Protein AF-A0A7S4VN23-F1 (afdb_monomer_lite)

Structure (mmCIF, N/CA/C/O backbone):
data_AF-A0A7S4VN23-F1
#
_entry.id   AF-A0A7S4VN23-F1
#
loop_
_atom_site.group_PDB
_atom_site.id
_atom_site.type_symbol
_atom_site.label_atom_id
_atom_site.label_alt_id
_atom_site.label_comp_id
_atom_site.label_asym_id
_atom_site.label_entity_id
_atom_site.label_seq_id
_atom_site.pdbx_PDB_ins_code
_atom_site.Cartn_x
_atom_site.Cartn_y
_atom_site.Cartn_z
_atom_site.occupancy
_atom_site.B_iso_or_equiv
_atom_site.auth_seq_id
_atom_site.auth_comp_id
_atom_site.auth_asym_id
_atom_site.auth_atom_id
_atom_site.pdbx_PDB_model_num
ATOM 1 N N . HIS A 1 1 ? -3.206 -2.787 9.529 1.00 93.19 1 HIS A N 1
ATOM 2 C CA . HIS A 1 1 ? -1.953 -3.122 8.823 1.00 93.19 1 HIS A CA 1
ATOM 3 C C . HIS A 1 1 ? -1.214 -1.859 8.397 1.00 93.19 1 HIS A C 1
ATOM 5 O O . HIS A 1 1 ? -1.849 -0.900 7.975 1.00 93.19 1 HIS A O 1
ATOM 11 N N . VAL A 1 2 ? 0.120 -1.856 8.470 1.00 95.44 2 VAL A N 1
ATOM 12 C CA . VAL A 1 2 ? 0.943 -0.719 8.017 1.00 95.44 2 VAL A CA 1
ATOM 13 C C . VAL A 1 2 ? 1.210 -0.847 6.513 1.00 95.44 2 VAL A C 1
ATOM 15 O O . VAL A 1 2 ? 2.013 -1.675 6.068 1.00 95.44 2 VAL A O 1
ATOM 18 N N . SER A 1 3 ? 0.503 -0.036 5.733 1.00 95.56 3 SER A N 1
ATOM 19 C CA . SER A 1 3 ? 0.653 0.114 4.287 1.00 95.56 3 SER A CA 1
ATOM 20 C C . SER A 1 3 ? 1.644 1.245 3.959 1.00 95.56 3 SER A C 1
ATOM 22 O O . SER A 1 3 ? 2.632 1.420 4.673 1.00 95.56 3 SER A O 1
ATOM 24 N N . SER A 1 4 ? 1.449 1.972 2.859 1.00 94.44 4 SER A N 1
ATOM 25 C CA . SER A 1 4 ? 2.257 3.131 2.470 1.00 94.44 4 SER A CA 1
ATOM 26 C C . SER A 1 4 ? 1.556 3.983 1.415 1.00 94.44 4 SER A C 1
ATOM 28 O O . SER A 1 4 ? 0.766 3.456 0.638 1.00 94.44 4 SER A O 1
ATOM 30 N N . GLY A 1 5 ? 1.944 5.258 1.311 1.00 91.19 5 GLY A N 1
ATOM 31 C CA . GLY A 1 5 ? 1.615 6.114 0.165 1.00 91.19 5 GLY A CA 1
ATOM 32 C C . GLY A 1 5 ? 2.134 5.582 -1.180 1.00 91.19 5 GLY A C 1
ATOM 33 O O . GLY A 1 5 ? 1.598 5.938 -2.221 1.00 91.19 5 GLY A O 1
ATOM 34 N N . GLY A 1 6 ? 3.096 4.651 -1.179 1.00 92.44 6 GLY A N 1
ATOM 35 C CA . GLY A 1 6 ? 3.499 3.943 -2.397 1.00 92.44 6 GLY A CA 1
ATOM 36 C C . GLY A 1 6 ? 2.406 3.041 -2.992 1.00 92.44 6 GLY A C 1
ATOM 37 O O . GLY A 1 6 ? 2.458 2.752 -4.183 1.00 92.44 6 GLY A O 1
ATOM 38 N N . ALA A 1 7 ? 1.414 2.606 -2.200 1.00 94.81 7 ALA A N 1
ATOM 39 C CA . ALA A 1 7 ? 0.288 1.816 -2.701 1.00 94.81 7 ALA A CA 1
ATOM 40 C C . ALA A 1 7 ? -0.607 2.617 -3.662 1.00 94.81 7 ALA A C 1
ATOM 42 O O . ALA A 1 7 ? -0.754 2.176 -4.800 1.00 94.81 7 ALA A O 1
ATOM 43 N N . PRO A 1 8 ? -1.180 3.776 -3.275 1.00 93.94 8 PRO A N 1
ATOM 44 C CA . PRO A 1 8 ? -1.987 4.563 -4.202 1.00 93.94 8 PRO A CA 1
ATOM 45 C C . PRO A 1 8 ? -1.192 5.060 -5.416 1.00 93.94 8 PRO A C 1
ATOM 47 O O . PRO A 1 8 ? -1.705 4.979 -6.526 1.00 93.94 8 PRO A O 1
ATOM 50 N N . ALA A 1 9 ? 0.075 5.459 -5.247 1.00 92.12 9 ALA A N 1
ATOM 51 C CA . ALA A 1 9 ? 0.931 5.855 -6.372 1.00 92.12 9 ALA A CA 1
ATOM 52 C C . ALA A 1 9 ? 1.136 4.716 -7.390 1.00 92.12 9 ALA A C 1
ATOM 54 O O . ALA A 1 9 ? 1.092 4.926 -8.600 1.00 92.12 9 ALA A O 1
ATOM 55 N N . CYS A 1 10 ? 1.318 3.485 -6.901 1.00 94.69 10 CYS A N 1
ATOM 56 C CA . CYS A 1 10 ? 1.370 2.290 -7.740 1.00 94.69 10 CYS A CA 1
ATOM 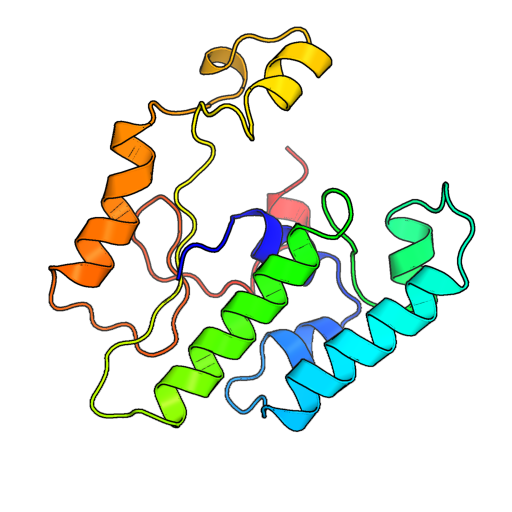57 C C . CYS A 1 10 ? 0.041 2.069 -8.477 1.00 94.69 10 CYS A C 1
ATOM 59 O O . CYS A 1 10 ? 0.034 1.941 -9.699 1.00 94.69 10 CYS A O 1
ATOM 61 N N . VAL A 1 11 ? -1.087 2.062 -7.757 1.00 95.44 11 VAL A N 1
ATOM 62 C CA . VAL A 1 11 ? -2.402 1.773 -8.353 1.00 95.44 11 VAL A CA 1
ATOM 63 C C . VAL A 1 11 ? -2.815 2.821 -9.384 1.00 95.44 11 VAL A C 1
ATOM 65 O O . VAL A 1 11 ? -3.386 2.453 -10.410 1.00 95.44 11 VAL A O 1
ATOM 68 N N . ALA A 1 12 ? -2.495 4.095 -9.153 1.00 94.06 12 ALA A N 1
ATOM 69 C CA . ALA A 1 12 ? -2.780 5.176 -10.090 1.00 94.06 12 ALA A CA 1
ATOM 70 C C . ALA A 1 12 ? -2.130 4.928 -11.464 1.00 94.06 12 ALA A C 1
ATOM 72 O O . ALA A 1 12 ? -2.778 5.106 -12.493 1.00 94.06 12 ALA A O 1
ATOM 73 N N . ARG A 1 13 ? -0.884 4.432 -11.478 1.00 94.38 13 ARG A N 1
ATOM 74 C CA . ARG A 1 13 ? -0.113 4.141 -12.701 1.00 94.38 13 ARG A CA 1
ATOM 75 C C . ARG A 1 13 ? -0.432 2.786 -13.345 1.00 94.38 13 ARG A C 1
ATOM 77 O O . ARG A 1 13 ? 0.056 2.501 -14.437 1.00 94.38 13 ARG A O 1
ATOM 84 N N . CYS A 1 14 ? -1.214 1.927 -12.692 1.00 95.62 14 CYS A N 1
ATOM 85 C CA . CYS A 1 14 ? -1.623 0.647 -13.265 1.00 95.62 14 CYS A CA 1
ATOM 86 C C . CYS A 1 14 ? -2.530 0.837 -14.491 1.00 95.62 14 CYS A C 1
ATOM 88 O O . CYS A 1 14 ? -3.317 1.780 -14.581 1.00 95.62 14 CYS A O 1
ATOM 90 N N . ARG A 1 15 ? -2.502 -0.139 -15.407 1.00 96.06 15 ARG A N 1
ATOM 91 C CA . ARG A 1 15 ? -3.466 -0.233 -16.511 1.00 96.06 15 ARG A CA 1
ATOM 92 C C . ARG A 1 15 ? -4.897 -0.308 -15.960 1.00 96.06 15 ARG A C 1
ATOM 94 O O . ARG A 1 15 ? -5.124 -0.860 -14.883 1.00 96.06 15 ARG A O 1
ATOM 101 N N . GLY A 1 16 ? -5.869 0.218 -16.707 1.00 94.38 16 GLY A N 1
ATOM 102 C CA . GLY A 1 16 ? -7.249 0.395 -16.234 1.00 94.38 16 GLY A CA 1
ATOM 103 C C . GLY A 1 16 ? -7.927 -0.869 -15.686 1.00 94.38 16 GLY A C 1
ATOM 104 O O . GLY A 1 16 ? -8.614 -0.798 -14.674 1.00 94.38 16 GLY A O 1
ATOM 105 N N . ASP A 1 17 ? -7.689 -2.037 -16.285 1.00 95.12 17 ASP A N 1
ATOM 106 C CA . ASP A 1 17 ? -8.192 -3.330 -15.794 1.00 95.12 17 ASP A CA 1
ATOM 107 C C . ASP A 1 17 ? -7.562 -3.737 -14.452 1.00 95.12 17 ASP A C 1
ATOM 109 O O . ASP A 1 17 ? -8.260 -4.199 -13.550 1.00 95.12 17 ASP A O 1
ATOM 113 N N . ARG A 1 18 ? -6.251 -3.525 -14.286 1.00 96.00 18 ARG A N 1
ATOM 114 C CA . ARG A 1 18 ? -5.539 -3.790 -13.028 1.00 96.00 18 ARG A CA 1
ATOM 115 C C . ARG A 1 18 ? -5.956 -2.813 -11.940 1.00 96.00 18 ARG A C 1
ATOM 117 O O . ARG A 1 18 ? -6.185 -3.240 -10.812 1.00 96.00 18 ARG A O 1
ATOM 124 N N . ARG A 1 19 ? -6.115 -1.532 -12.278 1.00 95.44 19 ARG A N 1
ATOM 125 C CA . ARG A 1 19 ? -6.642 -0.508 -11.367 1.00 95.44 19 ARG A CA 1
ATOM 126 C C . ARG A 1 19 ? -8.056 -0.859 -10.902 1.00 95.44 19 ARG A C 1
ATOM 128 O O . ARG A 1 19 ? -8.312 -0.855 -9.702 1.00 95.44 19 ARG A O 1
ATOM 135 N N . ALA A 1 20 ? -8.940 -1.243 -11.825 1.00 94.50 20 ALA A N 1
ATOM 136 C CA . ALA A 1 20 ? -10.299 -1.674 -11.500 1.00 94.50 20 ALA A CA 1
ATOM 137 C C . ALA A 1 20 ? -10.319 -2.926 -10.609 1.00 94.50 20 ALA A C 1
ATOM 139 O O . ALA A 1 20 ? -11.102 -2.999 -9.664 1.00 94.50 20 ALA A O 1
ATOM 140 N N . LEU A 1 21 ? -9.437 -3.897 -10.869 1.00 95.62 21 LEU A N 1
ATOM 141 C CA . LEU A 1 21 ? -9.306 -5.088 -10.031 1.00 95.62 21 LEU A CA 1
ATOM 142 C C . LEU A 1 21 ? -8.829 -4.734 -8.614 1.00 95.62 21 LEU A C 1
ATOM 144 O O . LEU A 1 21 ? -9.443 -5.169 -7.643 1.00 95.62 21 LEU A O 1
ATOM 148 N N . LEU A 1 22 ? -7.764 -3.937 -8.493 1.00 95.56 22 LEU A N 1
ATOM 149 C CA . LEU A 1 22 ? -7.171 -3.532 -7.211 1.00 95.56 22 LEU A CA 1
ATOM 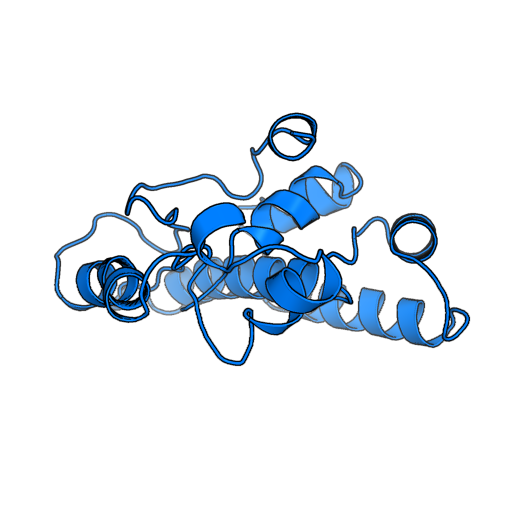150 C C . LEU A 1 22 ? -8.095 -2.617 -6.390 1.00 95.56 22 LEU A C 1
ATOM 152 O O . LEU A 1 22 ? -8.024 -2.630 -5.165 1.00 95.56 22 LEU A O 1
ATOM 156 N N . GLY A 1 23 ? -8.976 -1.859 -7.049 1.00 93.69 23 GLY A N 1
ATOM 157 C CA . GLY A 1 23 ? -10.015 -1.047 -6.410 1.00 93.69 23 GLY A CA 1
ATOM 158 C C . GLY A 1 23 ? -11.330 -1.781 -6.136 1.00 93.69 23 GLY A C 1
ATOM 159 O O . GLY A 1 23 ? -12.269 -1.177 -5.624 1.00 93.69 23 GLY A O 1
ATOM 160 N N . SER A 1 24 ? -11.445 -3.066 -6.486 1.00 93.69 24 SER A N 1
ATOM 161 C CA . SER A 1 24 ? -12.714 -3.783 -6.367 1.00 93.69 24 SER A CA 1
ATOM 162 C C . SER A 1 24 ? -13.081 -4.080 -4.911 1.00 93.69 24 SER A C 1
ATOM 164 O O . SER A 1 24 ? -12.372 -4.791 -4.193 1.00 93.69 24 SER A O 1
ATOM 166 N N . ALA A 1 25 ? -14.268 -3.620 -4.506 1.00 87.94 25 ALA A N 1
ATOM 167 C CA . ALA A 1 25 ? -14.856 -3.908 -3.199 1.00 87.94 25 ALA A CA 1
ATOM 168 C C . ALA A 1 25 ? -15.206 -5.393 -2.993 1.00 87.94 25 ALA A C 1
ATOM 170 O O . ALA A 1 25 ? -15.397 -5.803 -1.850 1.00 87.94 25 ALA A O 1
ATOM 171 N N . ASP A 1 26 ? -15.235 -6.198 -4.062 1.00 90.81 26 ASP A N 1
ATOM 172 C CA . ASP A 1 26 ? -15.570 -7.631 -4.047 1.00 90.81 26 ASP A CA 1
ATOM 173 C C . ASP A 1 26 ? -14.365 -8.535 -4.342 1.00 90.81 26 ASP A C 1
ATOM 175 O O . ASP A 1 26 ? -14.505 -9.751 -4.499 1.00 90.81 26 ASP A O 1
ATOM 179 N N . LEU A 1 27 ? -13.159 -7.962 -4.392 1.00 93.75 27 LEU A N 1
ATOM 180 C CA . LEU A 1 27 ? -11.937 -8.686 -4.725 1.00 93.75 27 LEU A CA 1
ATOM 181 C C . LEU A 1 27 ? -11.707 -9.886 -3.795 1.00 93.75 27 LEU A C 1
ATOM 183 O O . LEU A 1 27 ? -11.611 -9.733 -2.575 1.00 93.75 27 LEU A O 1
ATOM 187 N N . ARG A 1 28 ? -11.613 -11.090 -4.356 1.00 96.50 28 ARG A N 1
ATOM 188 C CA . ARG A 1 28 ? -11.484 -12.344 -3.602 1.00 96.50 28 ARG A CA 1
ATOM 189 C C . ARG A 1 28 ? -10.028 -12.769 -3.407 1.00 96.50 28 ARG A C 1
ATOM 191 O O . ARG A 1 28 ? -9.138 -12.340 -4.136 1.00 96.50 28 ARG A O 1
ATOM 198 N N . TRP A 1 29 ? -9.795 -13.675 -2.454 1.00 97.50 29 TRP A N 1
ATOM 199 C CA . TRP A 1 29 ? -8.458 -14.206 -2.168 1.00 97.50 29 TRP A CA 1
ATOM 200 C C . TRP A 1 29 ? -7.782 -14.836 -3.390 1.00 97.50 29 TRP A C 1
ATOM 202 O O . TRP A 1 29 ? -6.632 -14.516 -3.665 1.00 97.50 29 TRP A O 1
ATOM 212 N N . ASP A 1 30 ? -8.497 -15.663 -4.159 1.00 98.00 30 ASP A N 1
ATOM 213 C CA . ASP A 1 30 ? -7.981 -16.292 -5.383 1.00 98.00 30 ASP A CA 1
ATOM 214 C C . ASP A 1 30 ? -7.504 -15.258 -6.411 1.00 98.00 30 ASP A C 1
ATOM 216 O O . ASP A 1 30 ? -6.524 -15.491 -7.113 1.00 98.00 30 ASP A O 1
ATOM 220 N N . GLN A 1 31 ? -8.148 -14.091 -6.461 1.00 97.88 31 GLN A N 1
ATOM 221 C CA . GLN A 1 31 ? -7.764 -12.997 -7.350 1.00 97.88 31 GLN A CA 1
ATOM 222 C C . GLN A 1 31 ? -6.544 -12.228 -6.827 1.00 97.88 31 GLN A C 1
ATOM 224 O O . GLN A 1 31 ? -5.657 -11.907 -7.613 1.00 97.88 31 GLN A O 1
ATOM 229 N N . ILE A 1 32 ? -6.467 -11.961 -5.516 1.00 97.94 32 ILE A N 1
ATOM 230 C CA . ILE A 1 32 ? -5.306 -11.306 -4.877 1.00 97.94 32 ILE A CA 1
ATOM 231 C C . ILE A 1 32 ? -4.054 -12.169 -5.060 1.00 97.94 32 ILE A C 1
ATOM 233 O O . ILE A 1 32 ? -3.018 -11.710 -5.539 1.00 97.94 32 ILE A O 1
ATOM 237 N N . ASP A 1 33 ? -4.172 -13.438 -4.688 1.00 98.25 33 ASP A N 1
ATOM 238 C CA . ASP A 1 33 ? -3.107 -14.432 -4.723 1.00 98.25 33 ASP A CA 1
ATOM 239 C C . ASP A 1 33 ? -2.727 -14.797 -6.169 1.00 98.25 33 ASP A C 1
ATOM 241 O O . ASP A 1 33 ? -1.547 -14.900 -6.510 1.00 98.25 33 ASP A O 1
ATOM 245 N N . GLY A 1 34 ? -3.721 -14.903 -7.056 1.00 98.19 34 GLY A N 1
ATOM 246 C CA . GLY A 1 34 ? -3.520 -15.067 -8.494 1.00 98.19 34 GLY A CA 1
ATOM 247 C C . GLY A 1 34 ? -2.717 -13.920 -9.106 1.00 98.19 34 GLY A C 1
ATOM 248 O O . GLY A 1 34 ? -1.700 -14.174 -9.748 1.00 98.19 34 GLY A O 1
ATOM 249 N N . LEU A 1 35 ? -3.109 -12.668 -8.838 1.00 97.81 35 LEU A N 1
ATOM 250 C CA . LEU A 1 35 ? -2.400 -11.482 -9.328 1.00 97.81 35 LEU A CA 1
ATOM 251 C C . LEU A 1 35 ? -0.960 -11.424 -8.801 1.00 97.81 35 LEU A C 1
ATOM 253 O O . LEU A 1 35 ? -0.034 -11.147 -9.561 1.00 97.81 35 LEU A O 1
ATOM 257 N N . ALA A 1 36 ? -0.748 -11.725 -7.516 1.00 97.88 36 ALA A N 1
ATOM 258 C CA . ALA A 1 36 ? 0.586 -11.746 -6.921 1.00 97.88 36 ALA A CA 1
ATOM 259 C C . ALA A 1 36 ? 1.512 -12.764 -7.609 1.00 97.88 36 ALA A C 1
ATOM 261 O O . ALA A 1 36 ? 2.669 -12.454 -7.904 1.00 97.88 36 ALA A O 1
ATOM 262 N N . ARG A 1 37 ? 1.009 -13.974 -7.893 1.00 98.25 37 ARG A N 1
ATOM 263 C CA . ARG A 1 37 ? 1.775 -15.008 -8.605 1.00 98.25 37 ARG A CA 1
ATOM 264 C C . ARG A 1 37 ? 2.024 -14.649 -10.061 1.00 98.25 37 ARG A C 1
ATOM 266 O O . ARG A 1 37 ? 3.140 -14.847 -10.530 1.00 98.25 37 ARG A O 1
ATOM 273 N N . GLU A 1 38 ? 1.009 -14.132 -10.747 1.00 97.56 38 GLU A N 1
ATOM 274 C CA . GLU A 1 38 ? 1.099 -13.701 -12.143 1.00 97.56 38 GLU A CA 1
ATOM 275 C C . GLU A 1 38 ? 2.200 -12.647 -12.314 1.00 97.56 38 GLU A C 1
ATOM 277 O O . GLU A 1 38 ? 3.134 -12.845 -13.091 1.00 97.56 38 GLU A O 1
ATOM 282 N N . VAL A 1 39 ? 2.140 -11.567 -11.527 1.00 96.94 39 VAL A N 1
ATOM 283 C CA . VAL A 1 39 ? 3.123 -10.476 -11.587 1.00 96.94 39 VAL A CA 1
ATOM 284 C C . VAL A 1 39 ? 4.512 -10.978 -11.202 1.00 96.94 39 VAL A C 1
ATOM 286 O O . VAL A 1 39 ? 5.478 -10.685 -11.902 1.00 96.94 39 VAL A O 1
ATOM 289 N N . ARG A 1 40 ? 4.636 -11.783 -10.136 1.00 96.31 40 ARG A N 1
ATOM 290 C CA . ARG A 1 40 ? 5.927 -12.361 -9.733 1.00 96.31 40 ARG A CA 1
ATOM 291 C C . ARG A 1 40 ? 6.547 -13.201 -10.849 1.00 96.31 40 ARG A C 1
ATOM 293 O O . ARG A 1 40 ? 7.736 -13.050 -11.114 1.00 96.31 40 ARG A O 1
ATOM 300 N N . ALA A 1 41 ? 5.766 -14.080 -11.474 1.00 97.50 41 ALA A N 1
ATOM 301 C CA . ALA A 1 41 ? 6.250 -14.935 -12.550 1.00 97.50 41 ALA A CA 1
ATOM 302 C C . ALA A 1 41 ? 6.713 -14.100 -13.751 1.00 97.50 41 ALA A C 1
ATOM 304 O O . ALA A 1 41 ? 7.789 -14.352 -14.282 1.00 97.50 41 ALA A O 1
ATOM 305 N N . ALA A 1 42 ? 5.953 -13.069 -14.127 1.00 96.56 42 ALA A N 1
ATOM 306 C CA . ALA A 1 42 ? 6.326 -12.168 -15.212 1.00 96.56 42 ALA A CA 1
ATOM 307 C C . ALA A 1 42 ? 7.618 -11.393 -14.904 1.00 96.56 42 ALA A C 1
ATOM 309 O O . ALA A 1 42 ? 8.538 -11.400 -15.719 1.00 96.56 42 ALA A O 1
ATOM 310 N N . VAL A 1 43 ? 7.741 -10.803 -13.709 1.00 95.19 43 VAL A N 1
ATOM 311 C CA . VAL A 1 43 ? 8.950 -10.068 -13.293 1.00 95.19 43 VAL A CA 1
ATOM 312 C C . VAL A 1 43 ? 10.192 -10.965 -13.308 1.00 95.19 43 VAL A C 1
ATOM 314 O O . VAL A 1 43 ? 11.260 -10.518 -13.703 1.00 95.19 43 VAL A O 1
ATOM 317 N N . GLN A 1 44 ? 10.064 -12.249 -12.960 1.00 95.62 44 GLN A N 1
ATOM 318 C CA . GLN A 1 44 ? 11.178 -13.207 -13.017 1.00 95.62 44 GLN A CA 1
ATOM 319 C C . GLN A 1 44 ? 11.669 -13.519 -14.440 1.00 95.62 44 GLN A C 1
ATOM 321 O O . GLN A 1 44 ? 12.761 -14.064 -14.589 1.00 95.62 44 GLN A O 1
ATOM 326 N N . THR A 1 45 ? 10.878 -13.209 -15.470 1.00 97.38 45 THR A N 1
ATOM 327 C CA . THR A 1 45 ? 11.290 -13.360 -16.878 1.00 97.38 45 THR A CA 1
ATOM 328 C C . THR A 1 45 ? 11.950 -12.111 -17.452 1.00 97.38 45 THR A C 1
ATOM 330 O O . THR A 1 45 ? 12.537 -12.177 -18.531 1.00 97.38 45 THR A O 1
ATOM 333 N N . LEU A 1 46 ? 11.859 -10.981 -16.748 1.00 96.19 46 LEU A N 1
ATOM 334 C CA . LEU A 1 46 ? 12.453 -9.726 -17.183 1.00 96.19 46 LEU A CA 1
ATOM 335 C C . LEU A 1 46 ? 13.960 -9.685 -16.875 1.00 96.19 46 LEU A C 1
ATOM 337 O O . LEU A 1 46 ? 14.432 -10.388 -15.974 1.00 96.19 46 LEU A O 1
ATOM 341 N N . PRO A 1 47 ? 14.729 -8.855 -17.604 1.00 96.06 47 PRO A N 1
ATOM 342 C CA . PRO A 1 47 ? 16.104 -8.537 -17.239 1.00 96.06 47 PRO A CA 1
ATOM 343 C C . PRO A 1 47 ? 16.214 -8.050 -15.788 1.00 96.06 47 PRO A C 1
ATOM 345 O O . PRO A 1 47 ? 15.306 -7.408 -15.265 1.00 96.06 47 PRO A O 1
ATOM 348 N N . ALA A 1 48 ? 17.341 -8.334 -15.131 1.00 90.75 48 ALA A N 1
ATOM 349 C CA . ALA A 1 48 ? 17.553 -7.964 -13.728 1.00 90.75 48 ALA A CA 1
ATOM 350 C C . ALA A 1 48 ? 17.558 -6.440 -13.486 1.00 90.75 48 ALA A C 1
ATOM 352 O O . ALA A 1 48 ? 17.347 -5.997 -12.359 1.00 90.75 48 ALA A O 1
ATOM 353 N N . ASP A 1 49 ? 17.811 -5.661 -14.534 1.00 92.06 49 ASP A N 1
ATOM 354 C CA . ASP A 1 49 ? 17.816 -4.200 -14.576 1.00 92.06 49 ASP A CA 1
ATOM 355 C C . ASP A 1 49 ? 16.535 -3.609 -15.189 1.00 92.06 49 ASP A C 1
ATOM 357 O O . ASP A 1 49 ? 16.499 -2.417 -15.488 1.00 92.06 49 ASP A O 1
ATOM 361 N N . ALA A 1 50 ? 15.484 -4.418 -15.368 1.00 93.06 50 ALA A N 1
ATOM 362 C CA . ALA A 1 50 ? 14.193 -3.935 -15.838 1.00 93.06 50 ALA A CA 1
ATOM 363 C C . ALA A 1 50 ? 13.639 -2.845 -14.910 1.00 93.06 50 ALA A C 1
ATOM 365 O O . ALA A 1 50 ? 13.565 -3.012 -13.689 1.00 93.06 50 ALA A O 1
ATOM 366 N N . ASP A 1 51 ? 13.232 -1.734 -15.514 1.00 93.50 51 ASP A N 1
ATOM 367 C CA . ASP A 1 51 ? 12.621 -0.611 -14.821 1.00 93.50 51 ASP A CA 1
ATOM 368 C C . ASP A 1 51 ? 11.107 -0.807 -14.619 1.00 93.50 51 ASP A C 1
ATOM 370 O O . ASP A 1 51 ? 10.494 -1.790 -15.049 1.00 93.50 51 ASP A O 1
ATOM 374 N N . ASP A 1 52 ? 10.491 0.146 -13.920 1.00 92.12 52 ASP A N 1
ATOM 375 C CA . ASP A 1 52 ? 9.058 0.129 -13.626 1.00 92.12 52 ASP A CA 1
ATOM 376 C C . ASP A 1 52 ? 8.194 0.116 -14.903 1.00 92.12 52 ASP A C 1
ATOM 378 O O . ASP A 1 52 ? 7.116 -0.483 -14.890 1.00 92.12 52 ASP A O 1
ATOM 382 N N . ASP A 1 53 ? 8.657 0.732 -15.996 1.00 94.94 53 ASP A N 1
ATOM 383 C CA . ASP A 1 53 ? 7.917 0.805 -17.259 1.00 94.94 53 ASP A CA 1
ATOM 384 C C . ASP A 1 53 ? 7.940 -0.542 -17.993 1.00 94.94 53 ASP A C 1
ATOM 386 O O . ASP A 1 53 ? 6.913 -0.977 -18.521 1.00 94.94 53 ASP A O 1
ATOM 390 N N . ALA A 1 54 ? 9.063 -1.264 -17.952 1.00 96.19 54 ALA A N 1
ATOM 391 C CA . ALA A 1 54 ? 9.150 -2.635 -18.448 1.00 96.19 54 ALA A CA 1
ATOM 392 C C . ALA A 1 54 ? 8.213 -3.581 -17.675 1.00 96.19 54 ALA A C 1
ATOM 394 O O . ALA A 1 54 ? 7.508 -4.397 -18.281 1.00 96.19 54 ALA A O 1
ATOM 395 N N . VAL A 1 55 ? 8.145 -3.451 -16.343 1.00 96.44 55 VAL A N 1
ATOM 396 C CA . VAL A 1 55 ? 7.207 -4.235 -15.518 1.00 96.44 55 VAL A CA 1
ATOM 397 C C . VAL A 1 55 ? 5.755 -3.872 -15.836 1.00 96.44 55 VAL A C 1
ATOM 399 O O . VAL A 1 55 ? 4.915 -4.768 -15.990 1.00 96.44 55 VAL A O 1
ATOM 402 N N . LEU A 1 56 ? 5.454 -2.579 -15.983 1.00 96.81 56 LEU A N 1
ATOM 403 C CA . LEU A 1 56 ? 4.124 -2.096 -16.349 1.00 96.81 56 LEU A CA 1
ATOM 404 C C . LEU A 1 56 ? 3.697 -2.627 -17.721 1.00 96.81 56 LEU A C 1
ATOM 406 O O . LEU A 1 56 ? 2.576 -3.119 -17.858 1.00 96.81 56 LEU A O 1
ATOM 410 N N . ALA A 1 57 ? 4.583 -2.596 -18.716 1.00 97.06 57 ALA A N 1
ATOM 411 C CA . ALA A 1 57 ? 4.313 -3.131 -20.046 1.00 97.06 57 ALA A CA 1
ATOM 412 C C . ALA A 1 57 ? 4.038 -4.644 -20.014 1.00 97.06 57 ALA A C 1
ATOM 414 O O . ALA A 1 57 ? 3.100 -5.117 -20.659 1.00 97.06 57 ALA A O 1
ATOM 415 N N . ALA A 1 58 ? 4.811 -5.400 -19.228 1.00 96.94 58 ALA A N 1
ATOM 416 C CA . ALA A 1 58 ? 4.680 -6.853 -19.139 1.00 96.94 58 ALA A CA 1
ATOM 417 C C . ALA A 1 58 ? 3.433 -7.312 -18.364 1.00 96.94 58 ALA A C 1
ATOM 419 O O . ALA A 1 58 ? 2.849 -8.347 -18.684 1.00 96.94 58 ALA A O 1
ATOM 420 N N . THR A 1 59 ? 3.018 -6.568 -17.335 1.00 97.00 59 THR A N 1
ATOM 421 C CA . THR A 1 59 ? 2.016 -7.047 -16.360 1.00 97.00 59 THR A CA 1
ATOM 422 C C . THR A 1 59 ? 0.738 -6.208 -16.312 1.00 97.00 59 THR A C 1
ATOM 424 O O . THR A 1 59 ? -0.321 -6.690 -15.893 1.00 97.00 59 THR A O 1
ATOM 427 N N . GLY A 1 60 ? 0.803 -4.954 -16.759 1.00 97.19 60 GLY A N 1
ATOM 428 C CA . GLY A 1 60 ? -0.217 -3.931 -16.529 1.00 97.19 60 GLY A CA 1
ATOM 429 C C . GLY A 1 60 ? -0.197 -3.344 -15.112 1.00 97.19 60 GLY A C 1
ATOM 430 O O . GLY A 1 60 ? -1.060 -2.530 -14.791 1.00 97.19 60 GLY A O 1
ATOM 431 N N . VAL A 1 61 ? 0.748 -3.751 -14.263 1.00 96.62 61 VAL A N 1
ATOM 432 C CA . VAL A 1 61 ? 0.901 -3.287 -12.882 1.00 96.62 61 VAL A CA 1
ATOM 433 C C . VAL A 1 61 ? 2.156 -2.428 -12.778 1.00 96.62 61 VAL A C 1
ATOM 435 O O . VAL A 1 61 ? 3.234 -2.861 -13.175 1.00 96.62 61 VAL A O 1
ATOM 438 N N . ALA A 1 62 ? 2.036 -1.228 -12.212 1.00 94.81 62 ALA A N 1
ATOM 439 C CA . ALA A 1 62 ? 3.211 -0.432 -11.882 1.00 94.81 62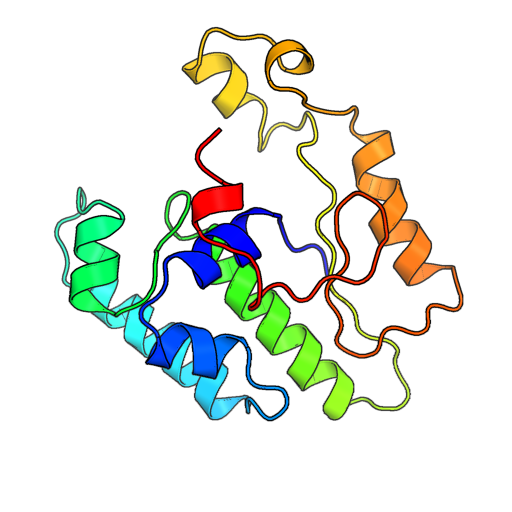 ALA A CA 1
ATOM 440 C C . ALA A 1 62 ? 3.970 -1.093 -10.723 1.00 94.81 62 ALA A C 1
ATOM 442 O O . ALA A 1 62 ? 3.369 -1.456 -9.712 1.00 94.81 62 ALA A O 1
ATOM 443 N N . TRP A 1 63 ? 5.287 -1.251 -10.848 1.00 91.69 63 TRP A N 1
ATOM 444 C CA . TRP A 1 63 ? 6.076 -1.966 -9.843 1.00 91.69 63 TRP A CA 1
ATOM 445 C C . TRP A 1 63 ? 6.232 -1.147 -8.555 1.00 91.69 63 TRP A C 1
ATOM 447 O O . TRP A 1 63 ? 5.859 -1.607 -7.469 1.00 91.69 63 TRP A O 1
ATOM 457 N N . GLY A 1 64 ? 6.689 0.103 -8.691 1.00 87.56 64 GLY A N 1
ATOM 458 C CA . GLY A 1 64 ? 6.732 1.113 -7.641 1.00 87.56 64 GLY A CA 1
ATOM 459 C C . GLY A 1 64 ? 7.805 0.842 -6.590 1.00 87.56 64 GLY A C 1
ATOM 460 O O . GLY A 1 64 ? 7.662 -0.065 -5.768 1.00 87.56 64 GLY A O 1
ATOM 461 N N . LEU A 1 65 ? 8.852 1.675 -6.556 1.00 85.62 65 LEU A N 1
ATOM 462 C CA . LEU A 1 65 ? 9.954 1.590 -5.580 1.00 85.62 65 LEU A CA 1
ATOM 463 C C . LEU A 1 65 ? 10.524 0.160 -5.460 1.00 85.62 65 LEU A C 1
ATOM 465 O O . LEU A 1 65 ? 10.707 -0.357 -4.358 1.00 85.62 65 LEU A O 1
ATOM 469 N N . GLY A 1 66 ? 10.741 -0.513 -6.595 1.00 88.50 66 GLY A N 1
ATOM 470 C CA . GLY A 1 66 ? 11.258 -1.886 -6.615 1.00 88.50 66 GLY A CA 1
ATOM 471 C C . GLY A 1 66 ? 10.264 -2.938 -6.107 1.00 88.50 66 GLY A C 1
ATOM 472 O O . GLY A 1 66 ? 10.666 -3.897 -5.450 1.00 88.50 66 GLY A O 1
ATOM 473 N N . GLY A 1 67 ? 8.966 -2.758 -6.371 1.00 93.62 67 GLY A N 1
ATOM 474 C CA . GLY A 1 67 ? 7.903 -3.707 -6.008 1.00 93.62 67 GLY A CA 1
ATOM 475 C C . GLY A 1 67 ? 7.267 -3.440 -4.647 1.00 93.62 67 GLY A C 1
ATOM 476 O O . GLY A 1 67 ? 6.284 -4.088 -4.267 1.00 93.62 67 GLY A O 1
ATOM 477 N N . TYR A 1 68 ? 7.796 -2.468 -3.903 1.00 94.50 68 TYR A N 1
ATOM 478 C CA . TYR A 1 68 ? 7.236 -2.041 -2.629 1.00 94.50 68 TYR A CA 1
ATOM 479 C C . TYR A 1 68 ? 5.823 -1.468 -2.803 1.00 94.50 68 TYR A C 1
ATOM 481 O O . TYR A 1 68 ? 4.922 -1.841 -2.051 1.00 94.50 68 TYR A O 1
ATOM 489 N N . GLY A 1 69 ? 5.603 -0.623 -3.816 1.00 95.69 69 GLY A N 1
ATOM 490 C CA . GLY A 1 69 ? 4.294 -0.034 -4.110 1.00 95.69 69 GLY A CA 1
ATOM 491 C C . GLY A 1 69 ? 3.236 -1.102 -4.378 1.00 95.69 69 GLY A C 1
ATOM 492 O O . GLY A 1 69 ? 2.212 -1.147 -3.689 1.00 95.69 69 GLY A O 1
ATOM 493 N N . PHE A 1 70 ? 3.536 -2.035 -5.285 1.00 97.25 70 PHE A N 1
ATOM 494 C CA . PHE A 1 70 ? 2.644 -3.151 -5.594 1.00 97.25 70 PHE A CA 1
ATOM 495 C C . PHE A 1 70 ? 2.364 -4.047 -4.378 1.00 97.25 70 PHE A C 1
ATOM 497 O O . PHE A 1 70 ? 1.213 -4.384 -4.096 1.00 97.25 70 PHE A O 1
ATOM 504 N N . THR A 1 71 ? 3.392 -4.373 -3.590 1.00 97.31 71 THR A N 1
ATOM 505 C CA . THR A 1 71 ? 3.228 -5.172 -2.364 1.00 97.31 71 THR A CA 1
ATOM 506 C C . THR A 1 71 ? 2.284 -4.491 -1.369 1.00 97.31 71 THR A C 1
ATOM 508 O O . THR A 1 71 ? 1.446 -5.146 -0.745 1.00 97.31 71 THR A O 1
ATOM 511 N N . LYS A 1 72 ? 2.376 -3.163 -1.223 1.00 97.50 72 LYS A N 1
ATOM 512 C CA . LYS A 1 72 ? 1.479 -2.399 -0.346 1.00 97.50 72 LYS A CA 1
ATOM 513 C C . LYS A 1 72 ? 0.058 -2.282 -0.916 1.00 97.50 72 LYS A C 1
ATOM 515 O O . LYS A 1 72 ? -0.894 -2.323 -0.138 1.00 97.50 72 LYS A O 1
ATOM 520 N N . ALA A 1 73 ? -0.108 -2.228 -2.238 1.00 97.25 73 ALA A N 1
ATOM 521 C CA . ALA A 1 73 ? -1.424 -2.303 -2.879 1.00 97.25 73 ALA A CA 1
ATOM 522 C C . ALA A 1 73 ? -2.109 -3.661 -2.628 1.00 97.25 73 ALA A C 1
ATOM 524 O O . ALA A 1 73 ? -3.276 -3.703 -2.231 1.00 97.25 73 ALA A O 1
ATOM 525 N N . LEU A 1 74 ? -1.371 -4.772 -2.749 1.00 97.81 74 LEU A N 1
ATOM 526 C CA . LEU A 1 74 ? -1.873 -6.104 -2.390 1.00 97.81 74 LEU A CA 1
ATOM 527 C C . LEU A 1 74 ? -2.223 -6.212 -0.899 1.00 97.81 74 LEU A C 1
ATOM 529 O O . LEU A 1 74 ? -3.222 -6.836 -0.547 1.00 97.81 74 LEU A O 1
ATOM 533 N N . LEU A 1 75 ? -1.452 -5.575 -0.012 1.00 97.81 75 LEU A N 1
ATOM 534 C CA . LEU A 1 75 ? -1.768 -5.530 1.419 1.00 97.81 75 LEU A CA 1
ATOM 535 C C . LEU A 1 75 ? -3.089 -4.793 1.701 1.00 97.81 75 LEU A C 1
ATOM 537 O O . LEU A 1 75 ? -3.850 -5.217 2.575 1.00 97.81 75 LEU A O 1
ATOM 541 N N . ASN A 1 76 ? -3.389 -3.719 0.965 1.00 97.50 76 ASN A N 1
ATOM 542 C CA . ASN A 1 76 ? -4.679 -3.029 1.067 1.00 97.50 76 ASN A CA 1
ATOM 543 C C . ASN A 1 76 ? -5.826 -3.942 0.604 1.00 97.50 76 ASN A C 1
ATOM 545 O O . ASN A 1 76 ? -6.814 -4.097 1.320 1.00 97.50 76 ASN A O 1
ATOM 549 N N . CYS A 1 77 ? -5.648 -4.635 -0.524 1.00 97.69 77 CYS A N 1
ATOM 550 C CA . CYS A 1 77 ? -6.599 -5.631 -1.023 1.00 97.69 77 CYS A CA 1
ATOM 551 C C . CYS A 1 77 ? -6.857 -6.747 0.002 1.00 97.69 77 CYS A C 1
ATOM 553 O O . CYS A 1 77 ? -8.001 -7.091 0.302 1.00 97.69 77 CYS A O 1
ATOM 555 N N . TYR A 1 78 ? -5.785 -7.284 0.589 1.00 97.62 78 TYR A N 1
ATOM 556 C CA . TYR A 1 78 ? -5.859 -8.304 1.630 1.00 97.62 78 TYR A CA 1
ATOM 557 C C . TYR A 1 78 ? -6.582 -7.800 2.881 1.00 97.62 78 TYR A C 1
ATOM 559 O O . TYR A 1 78 ? -7.381 -8.525 3.464 1.00 97.62 78 TYR A O 1
ATOM 567 N N . THR A 1 79 ? -6.347 -6.547 3.274 1.00 97.19 79 THR A N 1
ATOM 568 C CA . THR A 1 79 ? -7.035 -5.906 4.404 1.00 97.19 79 THR A CA 1
ATOM 569 C C . THR A 1 79 ? -8.545 -5.852 4.168 1.00 97.19 79 THR A C 1
ATOM 571 O O . THR A 1 79 ? -9.307 -6.264 5.044 1.00 97.19 79 THR A O 1
ATOM 574 N N . ALA A 1 80 ? -8.976 -5.409 2.983 1.00 96.19 80 ALA A N 1
ATOM 575 C CA . ALA A 1 80 ? -10.388 -5.363 2.613 1.00 96.19 80 ALA A CA 1
ATOM 576 C C . ALA A 1 80 ? -11.021 -6.762 2.603 1.00 96.19 80 ALA A C 1
ATOM 578 O O . ALA A 1 80 ? -12.088 -6.976 3.180 1.00 96.19 80 ALA A O 1
ATOM 579 N N . TRP A 1 81 ? -10.335 -7.746 2.015 1.00 97.44 81 TRP A N 1
ATOM 580 C CA . TRP A 1 81 ? -10.794 -9.133 2.021 1.00 97.44 81 TRP A CA 1
ATOM 581 C C . TRP A 1 81 ? -10.917 -9.701 3.444 1.00 97.44 81 TRP A C 1
ATOM 583 O O . TRP A 1 81 ? -11.956 -10.275 3.782 1.00 97.44 81 TRP A O 1
ATOM 593 N N . LEU A 1 82 ? -9.896 -9.507 4.288 1.00 96.81 82 LEU A N 1
ATOM 594 C CA . LEU A 1 82 ? -9.841 -10.037 5.652 1.00 96.81 82 LEU A CA 1
ATOM 595 C C . LEU A 1 82 ? -10.937 -9.440 6.537 1.00 96.81 82 LEU A C 1
ATOM 597 O O . LEU A 1 82 ? -11.545 -10.168 7.321 1.00 96.81 82 LEU A O 1
ATOM 601 N N . GLN A 1 83 ? -11.243 -8.149 6.375 1.00 96.19 83 GLN A N 1
ATOM 602 C CA . GLN A 1 83 ? -12.386 -7.530 7.046 1.00 96.19 83 GLN A CA 1
ATOM 603 C C . GLN A 1 83 ? -13.689 -8.287 6.758 1.00 96.19 8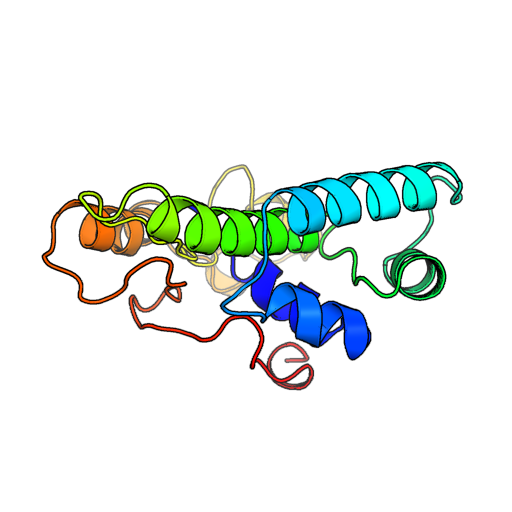3 GLN A C 1
ATOM 605 O O . GLN A 1 83 ? -14.478 -8.518 7.674 1.00 96.19 83 GLN A O 1
ATOM 610 N N . ARG A 1 84 ? -13.931 -8.674 5.497 1.00 96.00 84 ARG A N 1
ATOM 611 C CA . ARG A 1 84 ? -15.154 -9.405 5.121 1.00 96.00 84 ARG A CA 1
ATOM 612 C C . ARG A 1 84 ? -15.177 -10.824 5.689 1.00 96.00 84 ARG A C 1
ATOM 614 O O . ARG A 1 84 ? -16.254 -11.332 5.977 1.00 96.00 84 ARG A O 1
ATOM 621 N N . GLN A 1 85 ? -14.011 -11.449 5.870 1.00 97.19 85 GLN A N 1
ATOM 622 C CA . GLN A 1 85 ? -13.911 -12.785 6.474 1.00 97.19 85 GLN A CA 1
ATOM 623 C C . GLN A 1 85 ? -14.089 -12.767 7.995 1.00 97.19 85 GLN A C 1
ATOM 625 O O . GLN A 1 85 ? -14.480 -13.775 8.578 1.00 97.19 85 GLN A O 1
ATOM 630 N N . SER A 1 86 ? -13.838 -11.620 8.628 1.00 95.31 86 SER A N 1
ATOM 631 C CA . SER A 1 86 ? -13.890 -11.460 10.080 1.00 95.31 86 SER A CA 1
ATOM 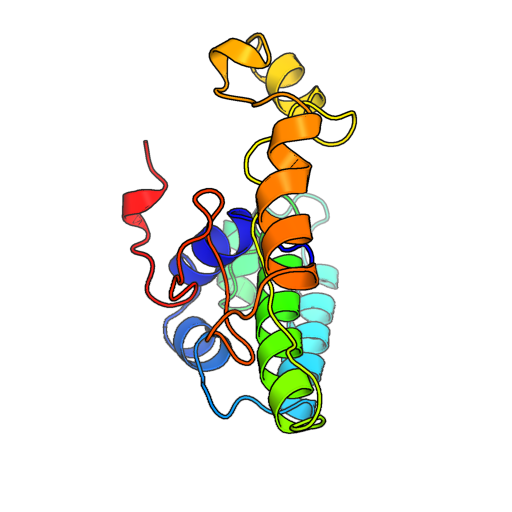632 C C . SER A 1 86 ? -14.768 -10.267 10.483 1.00 95.31 86 SER A C 1
ATOM 634 O O . SER A 1 86 ? -14.241 -9.287 11.007 1.00 95.31 86 SER A O 1
ATOM 636 N N . PRO A 1 87 ? -16.107 -10.319 10.300 1.00 92.38 87 PRO A N 1
ATOM 637 C CA . PRO A 1 87 ? -16.992 -9.180 10.584 1.00 92.38 87 PRO A CA 1
ATOM 638 C C . PRO A 1 87 ? -16.966 -8.693 12.041 1.00 92.38 87 PRO A C 1
ATOM 640 O O . PRO A 1 87 ? -17.310 -7.548 12.311 1.00 92.38 87 PRO A O 1
ATOM 643 N N . GLY A 1 88 ? -16.561 -9.555 12.981 1.00 94.56 88 GLY A N 1
ATOM 644 C CA . GLY A 1 88 ? -16.399 -9.204 14.396 1.00 94.56 88 GLY A CA 1
ATOM 645 C C . GLY A 1 88 ? -15.105 -8.450 14.724 1.00 94.56 88 GLY A C 1
ATOM 646 O O . GLY A 1 88 ? -14.930 -8.026 15.861 1.00 94.56 88 GLY A O 1
ATOM 647 N N . LEU A 1 89 ? -14.195 -8.295 13.758 1.00 94.12 89 LEU A N 1
ATOM 648 C CA . LEU A 1 89 ? -12.952 -7.543 13.907 1.00 94.12 89 LEU A CA 1
ATOM 649 C C . LEU A 1 89 ? -12.998 -6.286 13.044 1.00 94.12 89 LEU A C 1
ATOM 651 O O . LEU A 1 89 ? -13.535 -6.298 11.938 1.00 94.12 89 LEU A O 1
ATOM 655 N N . VAL A 1 90 ? -12.378 -5.212 13.525 1.00 96.31 90 VAL A N 1
ATOM 656 C CA . VAL A 1 90 ? -12.116 -4.016 12.722 1.00 96.31 90 VAL A CA 1
ATOM 657 C C . VAL A 1 90 ? -10.724 -4.149 12.123 1.00 96.31 90 VAL A C 1
ATOM 659 O O . VAL A 1 90 ? -9.723 -4.151 12.837 1.00 96.31 90 VAL A O 1
ATOM 662 N N . VAL A 1 91 ? -10.656 -4.299 10.802 1.00 96.62 91 VAL A N 1
ATOM 663 C CA . VAL A 1 91 ? -9.406 -4.526 10.074 1.00 96.62 91 VAL A CA 1
ATOM 664 C C . VAL A 1 91 ? -9.227 -3.402 9.066 1.00 96.62 91 VAL A C 1
ATOM 666 O O . VAL A 1 91 ? -9.966 -3.319 8.096 1.00 96.62 91 VAL A O 1
ATOM 669 N N . ASN A 1 92 ? -8.233 -2.542 9.279 1.00 97.19 92 ASN A N 1
ATOM 670 C CA . ASN A 1 92 ? -7.926 -1.414 8.397 1.00 97.19 92 ASN A CA 1
ATOM 671 C C . ASN A 1 92 ? -6.438 -1.379 8.044 1.00 97.19 92 ASN A C 1
ATOM 673 O O . ASN A 1 92 ? -5.609 -2.025 8.694 1.00 97.19 92 ASN A O 1
ATOM 677 N N . ALA A 1 93 ? -6.091 -0.614 7.017 1.00 97.31 93 ALA A N 1
ATOM 678 C CA . ALA A 1 93 ? -4.728 -0.318 6.610 1.00 97.31 93 ALA A CA 1
ATOM 679 C C . ALA A 1 93 ? -4.458 1.184 6.714 1.00 97.31 93 ALA A C 1
ATOM 681 O O . ALA A 1 93 ? -5.372 1.991 6.581 1.00 97.31 93 ALA A O 1
ATOM 682 N N . CYS A 1 94 ? -3.203 1.572 6.925 1.00 97.00 94 CYS A N 1
ATOM 683 C CA . CYS A 1 94 ? -2.821 2.982 6.939 1.00 97.00 94 CYS A CA 1
ATOM 684 C C . CYS A 1 94 ? -1.442 3.233 6.344 1.00 97.00 94 CYS A C 1
ATOM 686 O O . CYS A 1 94 ? -0.552 2.388 6.440 1.00 97.00 94 CYS A O 1
ATOM 688 N N . ASN A 1 95 ? -1.241 4.426 5.795 1.00 95.00 95 ASN A N 1
ATOM 689 C CA . ASN A 1 95 ? 0.082 4.973 5.532 1.00 95.00 95 ASN A CA 1
ATOM 690 C C . ASN A 1 95 ? 0.572 5.747 6.767 1.00 95.00 95 ASN A C 1
ATOM 692 O O . ASN A 1 95 ? -0.067 6.729 7.129 1.00 95.00 95 ASN A O 1
ATOM 696 N N . PRO A 1 96 ? 1.704 5.378 7.392 1.00 94.62 96 PRO A N 1
ATOM 697 C CA . PRO A 1 96 ? 2.253 6.139 8.517 1.00 94.62 96 PRO A CA 1
ATOM 698 C C . PRO A 1 96 ? 2.825 7.504 8.091 1.00 94.62 96 PRO A C 1
ATOM 700 O O . PRO A 1 96 ? 3.069 8.361 8.932 1.00 94.62 96 PRO A O 1
ATOM 703 N N . GLY A 1 97 ? 3.027 7.726 6.788 1.00 93.88 97 GLY A N 1
ATOM 704 C CA . GLY A 1 97 ? 3.677 8.911 6.234 1.00 93.88 97 GLY A CA 1
ATOM 705 C C . GLY A 1 97 ? 5.133 8.650 5.864 1.00 93.88 97 GLY A C 1
ATOM 706 O O . GLY A 1 97 ? 5.635 7.530 5.974 1.00 93.88 97 GLY A O 1
ATOM 707 N N . PHE A 1 98 ? 5.816 9.695 5.399 1.00 94.75 98 PHE A N 1
ATOM 708 C CA . PHE A 1 98 ? 7.244 9.617 5.122 1.00 94.75 98 PHE A CA 1
ATOM 709 C C . PHE A 1 98 ? 8.007 9.875 6.419 1.00 94.75 98 PHE A C 1
ATOM 711 O O . PHE A 1 98 ? 8.147 11.012 6.847 1.00 94.75 98 PHE A O 1
ATOM 718 N N . ILE A 1 99 ? 8.398 8.808 7.108 1.00 96.56 99 ILE A N 1
ATOM 719 C CA . ILE A 1 99 ? 8.970 8.877 8.458 1.00 96.56 99 ILE A CA 1
ATOM 720 C C . ILE A 1 99 ? 10.474 8.683 8.384 1.00 96.56 99 ILE A C 1
ATOM 722 O O . ILE A 1 99 ? 10.912 7.826 7.626 1.00 96.56 99 ILE A O 1
ATOM 726 N N . GLU A 1 100 ? 11.260 9.431 9.152 1.00 96.25 100 GLU A N 1
ATOM 727 C CA . GLU A 1 100 ? 12.713 9.288 9.251 1.00 96.25 100 GLU A CA 1
ATOM 728 C C . GLU A 1 100 ? 13.080 8.007 10.017 1.00 96.25 100 GLU A C 1
ATOM 730 O O . GLU A 1 100 ? 13.077 7.963 11.241 1.00 96.25 100 GLU A O 1
ATOM 735 N N . THR A 1 101 ? 13.394 6.944 9.281 1.00 95.06 101 THR A N 1
ATOM 736 C CA . THR A 1 101 ? 13.758 5.621 9.810 1.00 95.06 101 THR A CA 1
ATOM 737 C C . THR A 1 101 ? 14.951 5.073 9.036 1.00 95.06 101 THR A C 1
ATOM 739 O O . THR A 1 101 ? 15.281 5.594 7.971 1.00 95.06 101 THR A O 1
ATOM 742 N N . ASP A 1 102 ? 15.547 3.973 9.488 1.00 95.56 102 ASP A N 1
ATOM 743 C CA . ASP A 1 102 ? 16.616 3.297 8.735 1.00 95.56 102 ASP A CA 1
ATOM 744 C C . ASP A 1 102 ? 16.156 2.818 7.348 1.00 95.56 102 ASP A C 1
ATOM 746 O O . ASP A 1 102 ? 16.947 2.764 6.410 1.00 95.56 102 ASP A O 1
ATOM 750 N N . LEU A 1 103 ? 14.858 2.531 7.181 1.00 91.69 103 LEU A N 1
ATOM 751 C CA . LEU A 1 103 ? 14.277 2.156 5.889 1.00 91.69 103 LEU A CA 1
ATOM 752 C C . LEU A 1 103 ? 14.285 3.317 4.883 1.00 91.69 103 LEU A C 1
ATOM 754 O O . LEU A 1 103 ? 14.343 3.098 3.675 1.00 91.69 103 LEU A O 1
ATOM 758 N N . SER A 1 104 ? 14.166 4.550 5.368 1.00 92.31 104 SER A N 1
ATOM 759 C CA . SER A 1 104 ? 13.809 5.707 4.549 1.00 92.31 104 SER A CA 1
ATOM 760 C C . SER A 1 104 ? 14.902 6.780 4.492 1.00 92.31 104 SER A C 1
ATOM 762 O O . SER A 1 104 ? 14.985 7.520 3.512 1.00 92.31 104 SER A O 1
ATOM 764 N N . ARG A 1 105 ? 15.787 6.833 5.493 1.00 93.81 105 ARG A N 1
ATOM 765 C CA . ARG A 1 105 ? 16.977 7.694 5.529 1.00 93.81 105 ARG A CA 1
ATOM 766 C C . ARG A 1 105 ? 17.861 7.546 4.278 1.00 93.81 105 ARG A C 1
ATOM 768 O O . ARG A 1 105 ? 18.279 8.585 3.761 1.00 93.81 105 ARG A O 1
ATOM 775 N N . PRO A 1 106 ? 18.050 6.341 3.693 1.00 94.81 106 PRO A N 1
ATOM 776 C CA . PRO A 1 106 ? 18.819 6.201 2.457 1.00 94.81 106 PRO A CA 1
ATOM 777 C C . PRO A 1 106 ? 18.258 6.992 1.265 1.00 94.81 106 PRO A C 1
ATOM 779 O O . PRO A 1 106 ? 19.017 7.328 0.358 1.00 94.81 106 PRO A O 1
ATOM 782 N N . TYR A 1 107 ? 16.956 7.312 1.229 1.00 91.62 107 TYR A N 1
ATOM 783 C CA . TYR A 1 107 ? 16.402 8.175 0.174 1.00 91.62 107 TYR A CA 1
ATOM 784 C C . TYR A 1 107 ? 16.917 9.612 0.297 1.00 91.62 107 TYR A C 1
ATOM 786 O O . TYR A 1 107 ? 17.285 10.218 -0.707 1.00 91.62 107 TYR A O 1
ATOM 794 N N . ALA A 1 108 ? 16.990 10.141 1.522 1.00 92.94 108 ALA A N 1
ATOM 795 C CA . ALA A 1 108 ? 17.522 11.474 1.783 1.00 92.94 108 ALA A CA 1
ATOM 796 C C . ALA A 1 108 ? 19.009 11.546 1.393 1.00 92.94 108 ALA A C 1
ATOM 798 O O . ALA A 1 108 ? 19.395 12.397 0.592 1.00 92.94 108 ALA A O 1
ATOM 799 N N . GLU A 1 109 ? 19.802 10.565 1.832 1.00 92.44 109 GLU A N 1
ATOM 800 C CA . GLU A 1 109 ? 21.233 10.453 1.517 1.00 92.44 109 GLU A CA 1
ATOM 801 C C . GLU A 1 109 ? 21.499 10.399 0.007 1.00 92.44 109 GLU A C 1
ATOM 803 O O . GLU A 1 109 ? 22.288 11.191 -0.509 1.00 92.44 109 GLU A O 1
ATOM 808 N N . LYS A 1 110 ? 20.793 9.523 -0.723 1.00 93.44 110 LYS A N 1
ATOM 809 C CA . LYS A 1 110 ? 20.925 9.402 -2.186 1.00 93.44 110 LYS A CA 1
ATOM 810 C C . LYS A 1 110 ? 20.524 10.676 -2.927 1.00 93.44 110 LYS A C 1
ATOM 812 O O . LYS A 1 110 ? 21.075 10.957 -3.985 1.00 93.44 110 LYS A O 1
ATOM 817 N N . SER A 1 111 ? 19.575 11.437 -2.382 1.00 92.56 111 SER A N 1
ATOM 818 C CA . SER A 1 111 ? 19.128 12.711 -2.959 1.00 92.56 111 SER A CA 1
ATOM 819 C C . SER A 1 111 ? 20.012 13.909 -2.584 1.00 92.56 111 SER A C 1
ATOM 821 O O . SER A 1 111 ? 19.763 15.014 -3.060 1.00 92.56 111 SER A O 1
ATOM 823 N N . GLY A 1 112 ? 21.020 13.725 -1.720 1.00 94.88 112 GLY A N 1
ATOM 824 C CA . GLY A 1 112 ? 21.849 14.819 -1.203 1.00 94.88 112 GLY A CA 1
ATOM 825 C C . GLY A 1 112 ? 21.089 15.808 -0.308 1.00 94.88 112 GLY A C 1
ATOM 826 O O . GLY A 1 112 ? 21.547 16.933 -0.111 1.00 94.88 112 GLY A O 1
ATOM 827 N N . ARG A 1 113 ? 19.924 15.412 0.220 1.00 94.88 113 ARG A N 1
ATOM 828 C CA . ARG A 1 113 ? 19.052 16.234 1.072 1.00 94.88 113 ARG A CA 1
ATOM 829 C C . ARG A 1 113 ? 19.022 15.677 2.489 1.00 94.88 113 ARG A C 1
ATOM 831 O O . ARG A 1 113 ? 19.226 14.489 2.717 1.00 94.88 113 ARG A O 1
ATOM 838 N N . THR A 1 114 ? 18.722 16.527 3.463 1.00 95.19 114 THR A N 1
ATOM 839 C CA . THR A 1 114 ? 18.419 16.069 4.823 1.00 95.19 114 THR A CA 1
ATOM 840 C C . THR A 1 114 ? 17.018 15.443 4.883 1.00 95.19 114 THR A C 1
ATOM 842 O O . THR A 1 114 ? 16.155 15.789 4.069 1.00 95.19 114 THR A O 1
ATOM 845 N N . PRO A 1 115 ? 16.732 14.570 5.868 1.00 94.56 115 PRO A N 1
ATOM 846 C CA . PRO A 1 115 ? 15.383 14.049 6.090 1.00 94.56 115 PRO A CA 1
ATOM 847 C C . PRO A 1 115 ? 14.314 15.146 6.179 1.00 94.56 115 PRO A C 1
ATOM 849 O O . PRO A 1 115 ? 13.286 15.075 5.508 1.00 94.56 115 PRO A O 1
ATOM 852 N N . ALA A 1 116 ? 14.598 16.223 6.916 1.00 94.06 116 ALA A N 1
ATOM 853 C CA . ALA A 1 116 ? 13.698 17.368 7.031 1.00 94.06 116 ALA A CA 1
ATOM 854 C C . ALA A 1 116 ? 13.441 18.056 5.677 1.00 94.06 116 ALA A C 1
ATOM 856 O O . ALA A 1 116 ? 12.303 18.399 5.367 1.00 94.06 116 ALA A O 1
ATOM 857 N N . GLN A 1 117 ? 14.471 18.216 4.835 1.00 94.50 117 GLN A N 1
ATOM 858 C CA . GLN A 1 117 ? 14.310 18.776 3.488 1.00 94.50 117 GLN A CA 1
ATOM 859 C C . GLN A 1 117 ? 13.451 17.887 2.587 1.00 94.50 117 GLN A C 1
ATOM 861 O O . GLN A 1 117 ? 12.785 18.412 1.703 1.00 94.50 117 GLN A O 1
ATOM 866 N N . MET A 1 118 ? 13.463 16.570 2.795 1.00 92.94 118 MET A N 1
ATOM 867 C CA . MET A 1 118 ? 12.611 15.599 2.099 1.00 92.94 118 MET A CA 1
ATOM 868 C C . MET A 1 118 ? 11.184 15.522 2.674 1.00 92.94 118 MET A C 1
ATOM 870 O O . MET A 1 118 ? 10.382 14.716 2.212 1.00 92.94 118 MET A O 1
ATOM 874 N N . GLY A 1 119 ? 10.859 16.336 3.687 1.00 94.06 119 GLY A N 1
ATOM 875 C CA . GLY A 1 119 ? 9.558 16.311 4.357 1.00 94.06 119 GLY A CA 1
ATOM 876 C C . GLY A 1 119 ? 9.361 15.098 5.267 1.00 94.06 119 GLY A C 1
ATOM 877 O O . GLY A 1 119 ? 8.224 14.766 5.608 1.00 94.06 119 GLY A O 1
ATOM 878 N N . MET A 1 120 ? 10.448 14.423 5.655 1.00 95.50 120 MET A N 1
ATOM 879 C CA . MET A 1 120 ? 10.369 13.280 6.552 1.00 95.50 120 MET A CA 1
ATOM 880 C C . MET A 1 120 ? 9.992 13.738 7.962 1.00 95.50 120 MET A C 1
ATOM 882 O O . MET A 1 120 ? 10.510 14.732 8.473 1.00 95.50 120 MET A O 1
ATOM 886 N N . LYS A 1 121 ? 9.085 13.001 8.596 1.00 95.62 121 LYS A N 1
ATOM 887 C CA . LYS A 1 121 ? 8.603 13.266 9.953 1.00 95.62 121 LYS A CA 1
ATOM 888 C C . LYS A 1 121 ? 9.356 12.410 10.981 1.00 95.62 121 LYS A C 1
ATOM 890 O O . LYS A 1 121 ? 9.823 11.327 10.627 1.00 95.62 121 LYS A O 1
ATOM 895 N N . PRO A 1 122 ? 9.424 12.834 12.255 1.00 95.50 122 PRO A N 1
ATOM 896 C CA . PRO A 1 122 ? 9.968 12.016 13.340 1.00 95.50 122 PRO A CA 1
ATOM 897 C C . PRO A 1 122 ? 9.240 10.677 13.511 1.00 95.50 122 PRO A C 1
ATOM 899 O O . PRO A 1 122 ? 8.061 10.549 13.162 1.00 95.50 122 PRO A O 1
ATOM 902 N N . VAL A 1 123 ? 9.932 9.692 14.091 1.00 94.75 123 VAL A N 1
ATOM 903 C CA . VAL A 1 123 ? 9.442 8.311 14.263 1.00 94.75 123 VAL A CA 1
ATOM 904 C C . VAL A 1 123 ? 8.123 8.263 15.032 1.00 94.75 123 VAL A C 1
ATOM 906 O O . VAL A 1 123 ? 7.214 7.514 14.672 1.00 94.75 123 VAL A O 1
ATOM 909 N N . GLU A 1 124 ? 7.980 9.116 16.041 1.00 95.50 124 GLU A N 1
ATOM 910 C CA . GLU A 1 124 ? 6.805 9.192 16.906 1.00 95.50 124 GLU A CA 1
ATOM 911 C C . GLU A 1 124 ? 5.553 9.595 16.118 1.00 95.50 124 GLU A C 1
ATOM 913 O O . GLU A 1 124 ? 4.460 9.107 16.402 1.00 95.50 124 GLU A O 1
ATOM 918 N N . GLN A 1 125 ? 5.703 10.425 15.078 1.00 95.44 125 GLN A N 1
ATOM 919 C CA . GLN A 1 125 ? 4.578 10.793 14.214 1.00 95.44 125 GLN A CA 1
ATOM 920 C C . GLN A 1 125 ? 4.098 9.619 13.356 1.00 95.44 125 GLN A C 1
ATOM 922 O O . GLN A 1 125 ? 2.909 9.529 13.057 1.00 95.44 125 GLN A O 1
ATOM 927 N N . GLY A 1 126 ? 4.993 8.692 13.003 1.00 94.12 126 GLY A N 1
ATOM 928 C CA . GLY A 1 126 ? 4.646 7.485 12.253 1.00 94.12 126 GLY A CA 1
ATOM 929 C C . GLY A 1 126 ? 3.747 6.514 13.014 1.00 94.12 126 GLY A C 1
ATOM 930 O O . GLY A 1 126 ? 3.032 5.726 12.396 1.00 94.12 126 GLY A O 1
ATOM 931 N N . ALA A 1 127 ? 3.763 6.573 14.347 1.00 95.75 127 ALA A N 1
ATOM 932 C CA . ALA A 1 127 ? 2.957 5.711 15.204 1.00 95.75 127 ALA A CA 1
ATOM 933 C C . ALA A 1 127 ? 1.524 6.225 15.409 1.00 95.75 127 ALA A C 1
ATOM 935 O O . ALA A 1 127 ? 0.658 5.438 15.781 1.00 95.75 127 ALA A O 1
ATOM 936 N N . LEU A 1 128 ? 1.252 7.509 15.145 1.00 95.94 128 LEU A N 1
ATOM 937 C CA . LEU A 1 128 ? -0.029 8.137 15.485 1.00 95.94 128 LEU A CA 1
ATOM 938 C C . LEU A 1 128 ? -1.220 7.452 14.808 1.00 95.94 128 LEU A C 1
ATOM 940 O O . LEU A 1 128 ? -2.102 6.958 15.504 1.00 95.94 128 LEU A O 1
ATOM 944 N N . VAL A 1 129 ? -1.218 7.353 13.475 1.00 95.88 129 VAL A N 1
ATOM 945 C CA . VAL A 1 129 ? -2.331 6.735 12.733 1.00 95.88 129 VAL A CA 1
ATOM 946 C C . VAL A 1 129 ? -2.486 5.244 13.072 1.00 95.88 129 VAL A C 1
ATOM 948 O O . VAL A 1 129 ? -3.603 4.828 13.374 1.00 95.88 129 VAL A O 1
ATOM 951 N N . PRO A 1 130 ? -1.420 4.413 13.097 1.00 96.06 130 PRO A N 1
ATOM 952 C CA . PRO A 1 130 ? -1.540 3.032 13.566 1.00 96.06 130 PRO A CA 1
ATOM 953 C C . PRO A 1 130 ? -2.144 2.898 14.972 1.00 96.06 130 PRO A C 1
ATOM 955 O O . PRO A 1 130 ? -2.981 2.021 15.184 1.00 96.06 130 PRO A O 1
ATOM 958 N N . CYS A 1 131 ? -1.740 3.751 15.920 1.00 96.56 131 CYS A N 1
ATOM 959 C CA . CYS A 1 131 ? -2.274 3.745 17.281 1.00 96.56 131 CYS A CA 1
ATOM 960 C C . CYS A 1 131 ? -3.739 4.188 17.322 1.00 96.56 131 CYS A C 1
ATOM 962 O O . CYS A 1 131 ? -4.533 3.573 18.027 1.00 96.56 131 CYS A O 1
ATOM 964 N N . GLU A 1 132 ? -4.117 5.207 16.551 1.00 95.56 132 GLU A N 1
ATOM 965 C CA . GLU A 1 132 ? -5.506 5.652 16.435 1.00 95.56 132 GLU A CA 1
ATOM 966 C C . GLU A 1 132 ? -6.402 4.529 15.904 1.00 95.56 132 GLU A C 1
ATOM 968 O O . GLU A 1 132 ? -7.404 4.200 16.529 1.00 95.56 132 GLU A O 1
ATOM 973 N N . LEU A 1 133 ? -5.996 3.854 14.823 1.00 95.50 133 LEU A N 1
ATOM 974 C CA . LEU A 1 133 ? -6.756 2.728 14.270 1.00 95.50 133 LEU A CA 1
ATOM 975 C C . LEU A 1 133 ? -6.873 1.532 15.225 1.00 95.50 133 LEU A C 1
ATOM 977 O O . LEU A 1 133 ? -7.778 0.716 15.059 1.00 95.50 133 LEU A O 1
ATOM 981 N N . LEU A 1 134 ? -5.942 1.389 16.171 1.00 95.19 134 LEU A N 1
ATOM 982 C CA . LEU A 1 134 ? -5.949 0.312 17.159 1.00 95.19 134 LEU A CA 1
ATOM 983 C C . LEU A 1 134 ? -6.810 0.643 18.385 1.00 95.19 134 LEU A C 1
ATOM 985 O O . LEU A 1 134 ? -7.428 -0.254 18.952 1.00 95.19 134 LEU A O 1
ATOM 989 N N . LEU A 1 135 ? -6.789 1.900 18.828 1.00 95.81 135 LEU A N 1
ATOM 990 C CA . LEU A 1 135 ? -7.325 2.312 20.128 1.00 95.81 135 LEU A CA 1
ATOM 991 C C . LEU A 1 135 ? -8.658 3.058 20.030 1.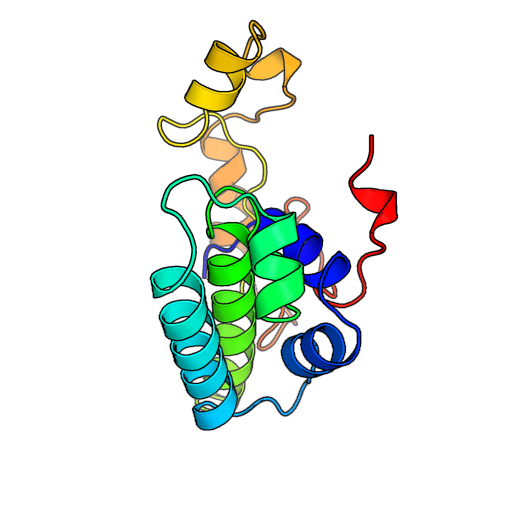00 95.81 135 LEU A C 1
ATOM 993 O O . LEU A 1 135 ? -9.405 3.084 21.008 1.00 95.81 135 LEU A O 1
ATOM 997 N N . ALA A 1 136 ? -8.942 3.689 18.892 1.00 92.50 136 ALA A N 1
ATOM 998 C CA . ALA A 1 136 ? -10.154 4.466 18.690 1.00 92.50 136 ALA A CA 1
ATOM 999 C C . ALA A 1 136 ? -11.272 3.618 18.068 1.00 92.50 136 ALA A C 1
ATOM 1001 O O . ALA A 1 136 ? -11.024 2.656 17.338 1.00 92.50 136 ALA A O 1
ATOM 1002 N N . ASP A 1 137 ? -12.521 4.019 18.308 1.00 90.69 137 ASP A N 1
ATOM 1003 C CA . ASP A 1 137 ? -13.665 3.483 17.571 1.00 90.69 137 ASP A CA 1
ATOM 1004 C C . ASP A 1 137 ? -13.751 4.158 16.198 1.00 90.69 137 ASP A C 1
ATOM 1006 O O . ASP A 1 137 ? -14.364 5.211 16.015 1.00 90.69 137 ASP A O 1
ATOM 1010 N N . VAL A 1 138 ? -13.044 3.579 15.233 1.00 92.19 138 VAL A N 1
ATOM 1011 C CA . VAL A 1 138 ? -13.007 4.074 13.857 1.00 92.19 138 VAL A CA 1
ATOM 1012 C C . VAL A 1 138 ? -14.135 3.461 13.039 1.00 92.19 138 VAL A C 1
ATOM 1014 O O . VAL A 1 138 ? -14.473 2.293 13.207 1.00 92.19 138 VAL A O 1
ATOM 1017 N N . SER A 1 139 ? -14.706 4.216 12.101 1.00 89.38 139 SER A N 1
ATOM 1018 C CA . SER A 1 139 ? -15.805 3.739 11.247 1.00 89.38 139 SER A CA 1
ATOM 1019 C C . SER A 1 139 ? -15.348 2.867 10.073 1.00 89.38 139 SER A C 1
ATOM 1021 O O . SER A 1 139 ? -16.135 2.078 9.553 1.00 89.38 139 SER A O 1
ATOM 1023 N N . GLY A 1 140 ? -14.081 2.971 9.660 1.00 91.62 140 GLY A N 1
ATOM 1024 C CA . GLY A 1 140 ? -13.528 2.201 8.551 1.00 91.62 140 GLY A CA 1
ATOM 1025 C C . GLY A 1 140 ? -13.595 0.698 8.810 1.00 91.62 140 GLY A C 1
ATOM 1026 O O . GLY A 1 140 ? -13.290 0.225 9.909 1.00 91.62 140 GLY A O 1
ATOM 1027 N N . ARG A 1 141 ? -14.007 -0.058 7.793 1.00 94.44 141 ARG A N 1
ATOM 1028 C CA . ARG A 1 141 ? -14.024 -1.523 7.786 1.00 94.44 141 ARG A CA 1
ATOM 1029 C C . ARG A 1 141 ? -13.367 -1.970 6.488 1.00 94.44 141 ARG A C 1
ATOM 1031 O O . ARG A 1 141 ? -13.941 -1.785 5.421 1.00 94.44 141 ARG A O 1
ATOM 1038 N N . GLY A 1 142 ? -12.165 -2.536 6.568 1.00 94.81 142 GLY A N 1
ATOM 1039 C CA . GLY A 1 142 ? -11.391 -2.910 5.382 1.00 94.81 142 GLY A CA 1
ATOM 1040 C C . GLY A 1 142 ? -10.815 -1.705 4.643 1.00 94.81 142 GLY A C 1
ATOM 1041 O O . GLY A 1 142 ? -10.459 -1.821 3.474 1.00 94.81 142 GLY A O 1
ATOM 1042 N N . ALA A 1 143 ? -10.763 -0.545 5.298 1.00 95.38 143 ALA A N 1
ATOM 1043 C CA . ALA A 1 143 ? -10.453 0.726 4.667 1.00 95.38 143 ALA A CA 1
ATOM 1044 C C . ALA A 1 143 ? -8.956 1.048 4.701 1.00 95.38 143 ALA A C 1
ATOM 1046 O O . ALA A 1 143 ? -8.193 0.505 5.507 1.00 95.38 143 ALA A O 1
ATOM 1047 N N . TYR A 1 144 ? -8.557 1.980 3.838 1.00 96.06 144 TYR A N 1
ATOM 1048 C CA . TYR A 1 144 ? -7.233 2.582 3.832 1.00 96.06 144 TYR A CA 1
ATOM 1049 C C . TYR A 1 144 ? -7.294 4.002 4.405 1.00 96.06 144 TYR A C 1
ATOM 1051 O O . TYR A 1 144 ? -8.170 4.794 4.061 1.00 96.06 144 TYR A O 1
ATOM 1059 N N . TYR A 1 145 ? -6.344 4.306 5.283 1.00 96.19 145 TYR A N 1
ATOM 1060 C CA . TYR A 1 145 ? -6.185 5.606 5.916 1.00 96.19 145 TYR A CA 1
ATOM 1061 C C . TYR A 1 145 ? -4.888 6.281 5.465 1.00 96.19 145 TYR A C 1
ATOM 1063 O O . TYR A 1 145 ? -3.815 5.667 5.453 1.00 96.19 145 TYR A O 1
ATOM 1071 N N . GLY A 1 146 ? -4.984 7.559 5.108 1.00 94.38 146 GLY A N 1
ATOM 1072 C CA . GLY A 1 146 ? -3.833 8.401 4.810 1.00 94.38 146 GLY A CA 1
ATOM 1073 C C . GLY A 1 146 ? -2.974 8.676 6.046 1.00 94.38 146 GLY A C 1
ATOM 1074 O O . GLY A 1 146 ? -3.346 8.375 7.180 1.00 94.38 146 GLY A O 1
ATOM 1075 N N . SER A 1 147 ? -1.818 9.307 5.834 1.00 92.81 147 SER A N 1
ATOM 1076 C CA . SER A 1 147 ? -0.938 9.736 6.936 1.00 92.81 147 SER A CA 1
ATOM 1077 C C . SER A 1 147 ? -1.492 10.901 7.757 1.00 92.81 147 SER A C 1
ATOM 1079 O O . SER A 1 147 ? -0.860 11.335 8.714 1.00 92.81 147 SER A O 1
ATOM 1081 N N . ASP A 1 148 ? -2.635 11.442 7.350 1.00 92.38 148 ASP A N 1
ATOM 1082 C CA . ASP A 1 148 ? -3.426 12.431 8.073 1.00 92.38 148 ASP A CA 1
ATOM 1083 C C . ASP A 1 148 ? -4.556 11.795 8.904 1.00 92.38 148 ASP A C 1
ATOM 1085 O O . ASP A 1 148 ? -5.365 12.520 9.476 1.00 92.38 148 ASP A O 1
ATOM 1089 N N . GLY A 1 149 ? -4.631 10.459 8.954 1.00 93.19 149 GLY A N 1
ATOM 1090 C CA . GLY A 1 149 ? -5.660 9.732 9.698 1.00 93.19 149 GLY A CA 1
ATOM 1091 C C . GLY A 1 149 ? -7.034 9.742 9.026 1.00 93.19 149 GLY A C 1
ATOM 1092 O O . GLY A 1 149 ? -8.014 9.318 9.635 1.00 93.19 149 GLY A O 1
ATOM 1093 N N . LYS A 1 150 ? -7.143 10.192 7.768 1.00 93.81 150 LYS A N 1
ATOM 1094 C CA . LYS A 1 150 ? -8.425 10.230 7.053 1.00 93.81 150 LYS A CA 1
ATOM 1095 C C . LYS A 1 150 ? -8.618 9.018 6.159 1.00 93.81 150 LYS A C 1
ATOM 1097 O O . LYS A 1 150 ? -7.667 8.500 5.574 1.00 93.81 150 LYS A O 1
ATOM 1102 N N . LEU A 1 151 ? -9.877 8.602 6.030 1.00 93.19 151 LEU A N 1
ATOM 1103 C CA . LEU A 1 151 ? -10.295 7.617 5.036 1.00 93.19 151 LEU A CA 1
ATOM 1104 C C . LEU A 1 151 ? -9.914 8.103 3.637 1.00 93.19 151 LEU A C 1
ATOM 1106 O O . LEU A 1 151 ? -10.185 9.247 3.274 1.00 93.19 151 LEU A O 1
ATOM 1110 N N . SER A 1 152 ? -9.301 7.219 2.861 1.00 90.88 152 SER A N 1
ATOM 1111 C CA . SER A 1 152 ? -8.856 7.502 1.505 1.00 90.88 152 SER A CA 1
ATOM 1112 C C . SER A 1 152 ? -9.146 6.301 0.614 1.00 90.88 152 SER A C 1
ATOM 1114 O O . SER A 1 152 ? -8.884 5.153 0.981 1.00 90.88 152 SER A O 1
ATOM 1116 N N . ASP A 1 153 ? -9.689 6.572 -0.569 1.00 89.12 153 ASP A N 1
ATOM 1117 C CA . ASP A 1 153 ? -9.782 5.571 -1.620 1.00 89.12 153 ASP A CA 1
ATOM 1118 C C . ASP A 1 153 ? -8.425 5.469 -2.325 1.00 89.12 153 ASP A C 1
ATOM 1120 O O . ASP A 1 153 ? -8.069 6.289 -3.172 1.00 89.12 153 ASP A O 1
ATOM 1124 N N . PHE A 1 154 ? -7.646 4.452 -1.951 1.00 85.69 154 PHE A N 1
ATOM 1125 C CA . PHE A 1 154 ? -6.302 4.263 -2.491 1.00 85.69 154 PHE A CA 1
ATOM 1126 C C . PHE A 1 154 ? -6.288 3.902 -3.985 1.00 85.69 154 PHE A C 1
ATOM 1128 O O . PHE A 1 154 ? -5.230 3.990 -4.602 1.00 85.69 154 PHE A O 1
ATOM 1135 N N . ALA A 1 155 ? -7.419 3.486 -4.567 1.00 86.38 155 ALA A N 1
ATOM 1136 C CA . ALA A 1 155 ? -7.519 3.157 -5.988 1.00 86.38 155 ALA A CA 1
ATOM 1137 C C . ALA A 1 155 ? -8.047 4.328 -6.838 1.00 86.38 155 ALA A C 1
ATOM 1139 O O . ALA A 1 155 ? -7.896 4.322 -8.065 1.00 86.38 155 ALA A O 1
ATOM 1140 N N . ALA A 1 156 ? -8.623 5.352 -6.205 1.00 81.94 156 ALA A N 1
ATOM 1141 C CA . ALA A 1 156 ? -9.159 6.535 -6.874 1.00 81.94 156 ALA A CA 1
ATOM 1142 C C . ALA A 1 156 ? -8.162 7.700 -7.006 1.00 81.94 156 ALA A C 1
ATOM 1144 O O . ALA A 1 156 ? -8.542 8.738 -7.535 1.00 81.94 156 ALA A O 1
ATOM 1145 N N . VAL A 1 157 ? -6.904 7.544 -6.581 1.00 77.19 157 VAL A N 1
ATOM 1146 C CA . VAL A 1 157 ? -5.915 8.633 -6.667 1.00 77.19 157 VAL A CA 1
ATOM 1147 C C . VAL A 1 157 ? -5.527 8.918 -8.121 1.00 77.19 157 VAL A C 1
ATOM 1149 O O . VAL A 1 157 ? -5.412 7.988 -8.930 1.00 77.19 157 VAL A O 1
ATOM 1152 N N . ASP A 1 158 ? -5.386 10.198 -8.462 1.00 67.25 158 ASP A N 1
ATOM 1153 C CA . ASP A 1 158 ? -4.964 10.631 -9.791 1.00 67.25 158 ASP A CA 1
ATOM 1154 C C . ASP A 1 158 ? -3.450 10.394 -9.953 1.00 67.25 158 ASP A C 1
ATOM 1156 O O . ASP A 1 158 ? -2.689 10.676 -9.024 1.00 67.25 158 ASP A O 1
ATOM 1160 N N . PRO A 1 159 ? -2.970 9.848 -11.085 1.00 58.06 159 PRO A N 1
ATOM 1161 C CA . PRO A 1 159 ? -1.539 9.815 -11.385 1.00 58.06 159 PRO A CA 1
ATOM 1162 C C . PRO A 1 159 ? -0.841 11.173 -11.227 1.00 58.06 159 PRO A C 1
ATOM 1164 O O . PRO A 1 159 ? 0.296 11.203 -10.755 1.00 58.06 159 PRO A O 1
ATOM 1167 N N . GLU A 1 160 ? -1.525 12.271 -11.569 1.00 58.31 160 GLU A N 1
ATOM 1168 C CA . GLU A 1 160 ? -0.979 13.634 -11.508 1.00 58.31 160 GLU A CA 1
ATOM 1169 C C . GLU A 1 160 ? -0.705 14.102 -10.065 1.00 58.31 160 GLU A C 1
ATOM 1171 O O . GLU A 1 160 ? 0.166 14.945 -9.846 1.00 58.31 160 GLU A O 1
ATOM 1176 N N . ASP A 1 161 ? -1.354 13.500 -9.058 1.00 61.88 161 ASP A N 1
ATOM 1177 C CA . ASP A 1 161 ? -1.155 13.833 -7.637 1.00 61.88 161 ASP A CA 1
ATOM 1178 C C . ASP A 1 161 ? 0.251 13.458 -7.113 1.00 61.88 161 ASP A C 1
ATOM 1180 O O . ASP A 1 161 ? 0.615 13.819 -5.989 1.00 61.88 161 ASP A O 1
ATOM 1184 N N . PHE A 1 162 ? 1.047 12.720 -7.896 1.00 53.53 162 PHE A N 1
ATOM 1185 C CA . PHE A 1 162 ? 2.363 12.207 -7.496 1.00 53.53 162 PHE A CA 1
ATOM 1186 C C . PHE A 1 162 ? 3.544 12.756 -8.316 1.00 53.53 162 PHE A C 1
ATOM 1188 O O . PHE A 1 162 ? 4.678 12.342 -8.068 1.00 53.53 162 PHE A O 1
ATOM 1195 N N . GLU A 1 163 ? 3.316 13.676 -9.262 1.00 36.47 163 GLU A N 1
ATOM 1196 C CA . GLU A 1 163 ? 4.359 14.224 -10.155 1.00 36.47 163 GLU A CA 1
ATOM 1197 C C . GLU A 1 163 ? 5.004 15.547 -9.668 1.00 36.47 163 GLU A C 1
ATOM 1199 O O . GLU A 1 163 ? 5.696 16.214 -10.438 1.00 36.47 163 GLU A O 1
ATOM 1204 N N . SER A 1 164 ? 4.829 15.935 -8.395 1.00 32.09 164 SER A N 1
ATOM 1205 C CA . SER A 1 164 ? 5.390 17.180 -7.817 1.00 32.09 164 SER A CA 1
ATOM 1206 C C . SER A 1 164 ? 6.791 17.050 -7.214 1.00 32.09 164 SER A C 1
ATOM 1208 O O . SER A 1 164 ? 6.952 16.168 -6.335 1.00 32.09 164 SER A O 1
#

Secondary structure (DSSP, 8-state):
-B--THHHHHHHHS-HHHHHHHT-TT--HHHHHHHHHHHHHHHTTS-TT--HHHHHHHHSS---TTTHHHHHHHHHHHHHHHHHH-TTS---EE---SB-STTTHHHHHHTT--TTTTTPBPHHHHHHHHHHHHHS----SS-EE-TTS-EE-TTS--GGGG--

Sequence (164 aa):
HVSSGGAPACVARCRGDRRALLGSADLRWDQIDGLAREVRAAVQTLPADADDDAVLAATGVAWGLGGYGFTKALLNCYTAWLQRQSPGLVVNACNPGFIETDLSRPYAEKSGRTPAQMGMKPVEQGALVPCELLLADVSGRGAYYGSDGKLSDFAAVDPEDFES

InterPro domains:
  IPR036291 NAD(P)-binding domain superfamily [SSF51735] (57-150)

Organism: NCBI:txid311494

pLDDT: mean 92.77, std 9.35, range [32.09, 98.25]

Foldseek 3Di:
DEFALLQLLFLQQFAPVSLCQLLDLPNEPCNLVVLVVQLVVQVVPDPPPDAQVNSCVRRSTRCTPNNSNVVRSSVLVVQSNVLVVCVVDAGEYEHLPQAPDPVRQVVCVVVVHGCVRVVHHYPVSSCVLVVCSVPPPDPDRSFYAYNVNDTDSSSPDHNVVPPD

Radius of gyration: 16.23 Å; chains: 1; bounding box: 39×35×40 Å